Protein AF-A0A0F8YX52-F1 (afdb_monomer_lite)

Organism: NCBI:txid412755

Radius of gyration: 20.28 Å; chains: 1; bounding box: 48×31×61 Å

Structure (mmCIF, N/CA/C/O backbone):
data_AF-A0A0F8YX52-F1
#
_entry.id   AF-A0A0F8YX52-F1
#
loop_
_atom_site.group_PDB
_atom_site.id
_atom_site.type_symbol
_atom_site.label_atom_id
_atom_site.label_alt_id
_atom_site.label_comp_id
_atom_site.label_asym_id
_atom_site.label_entity_id
_atom_site.label_seq_id
_atom_site.pdbx_PDB_ins_code
_atom_site.Cartn_x
_atom_site.Cartn_y
_atom_site.Cartn_z
_atom_site.occupancy
_atom_site.B_iso_or_equiv
_atom_site.auth_seq_id
_atom_site.auth_comp_id
_atom_site.auth_asym_id
_atom_site.auth_atom_id
_atom_site.pdbx_PDB_model_num
ATOM 1 N N . MET A 1 1 ? -26.018 -1.259 24.932 1.00 36.50 1 MET A N 1
ATOM 2 C CA . MET A 1 1 ? -26.557 -0.545 23.754 1.00 36.50 1 MET A CA 1
ATOM 3 C C . MET A 1 1 ? -26.339 -1.422 22.526 1.00 36.50 1 MET A C 1
ATOM 5 O O . MET A 1 1 ? -25.195 -1.657 22.167 1.00 36.50 1 MET A O 1
ATOM 9 N N . LYS A 1 2 ? -27.404 -2.009 21.963 1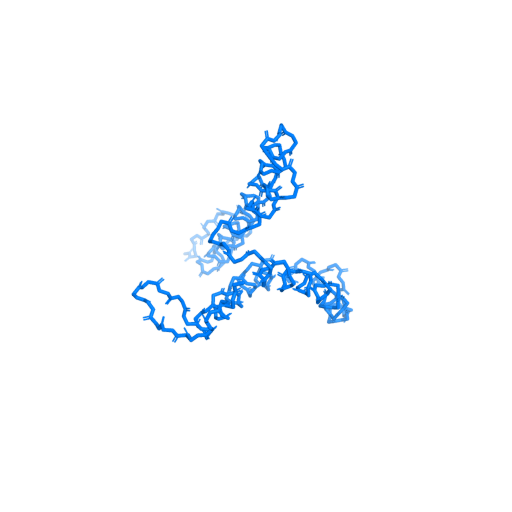.00 40.22 2 LYS A N 1
ATOM 10 C CA . LYS A 1 2 ? -27.336 -2.808 20.726 1.00 40.22 2 LYS A CA 1
ATOM 11 C C . LYS A 1 2 ? -27.233 -1.838 19.549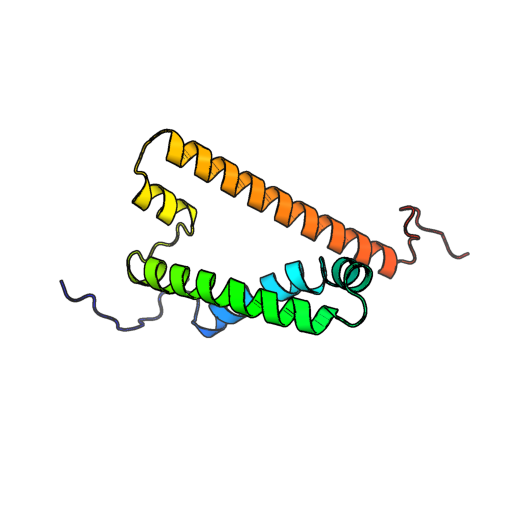 1.00 40.22 2 LYS A C 1
ATOM 13 O O . LYS A 1 2 ? -28.168 -1.083 19.314 1.00 40.22 2 LYS A O 1
ATOM 18 N N . GLN A 1 3 ? -26.092 -1.828 18.872 1.00 50.19 3 GLN A N 1
ATOM 19 C CA . GLN A 1 3 ? -25.873 -1.017 17.681 1.00 50.19 3 GLN A CA 1
ATOM 20 C C . GLN A 1 3 ? -26.647 -1.649 16.521 1.00 50.19 3 GLN A C 1
ATOM 22 O O . GLN A 1 3 ? -26.371 -2.784 16.130 1.00 50.19 3 GLN A O 1
ATOM 27 N N . ASP A 1 4 ? -27.669 -0.942 16.048 1.00 40.62 4 ASP A N 1
ATOM 28 C CA . ASP A 1 4 ? -28.524 -1.367 14.946 1.00 40.62 4 ASP A CA 1
ATOM 29 C C . ASP A 1 4 ? -27.689 -1.463 13.657 1.00 40.62 4 ASP A C 1
ATOM 31 O O . ASP A 1 4 ? -27.054 -0.496 13.236 1.00 40.62 4 ASP A O 1
ATOM 35 N N . ARG A 1 5 ? -27.603 -2.667 13.079 1.00 58.66 5 ARG A N 1
ATOM 36 C CA . ARG A 1 5 ? -26.709 -3.024 11.956 1.00 58.66 5 ARG A CA 1
ATOM 37 C C . ARG A 1 5 ? -27.399 -2.916 10.593 1.00 58.66 5 ARG A C 1
ATOM 39 O O . ARG A 1 5 ? -27.010 -3.592 9.644 1.00 58.66 5 ARG A O 1
ATOM 46 N N . THR A 1 6 ? -28.437 -2.098 10.466 1.00 50.38 6 THR A N 1
ATOM 47 C CA . THR A 1 6 ? -29.089 -1.889 9.170 1.00 50.38 6 THR A CA 1
ATOM 48 C C . THR A 1 6 ? -28.204 -1.006 8.289 1.00 50.38 6 THR A C 1
ATOM 50 O O . THR A 1 6 ? -27.983 0.164 8.603 1.00 50.38 6 THR A O 1
ATOM 53 N N . THR A 1 7 ? -27.693 -1.552 7.182 1.00 56.94 7 THR A N 1
ATOM 54 C CA . THR A 1 7 ? -26.918 -0.829 6.160 1.00 56.94 7 THR A CA 1
ATOM 55 C C . THR A 1 7 ? -27.825 0.147 5.411 1.00 56.94 7 THR A C 1
ATOM 57 O O . THR A 1 7 ? -28.274 -0.118 4.296 1.00 56.94 7 THR A O 1
ATOM 60 N N . ARG A 1 8 ? -28.156 1.275 6.041 1.00 57.88 8 ARG A N 1
ATOM 61 C CA . ARG A 1 8 ? -28.869 2.365 5.379 1.00 57.88 8 ARG A CA 1
ATOM 62 C C . ARG A 1 8 ? -27.832 3.156 4.592 1.00 57.88 8 ARG A C 1
ATOM 64 O O . ARG A 1 8 ? -26.988 3.812 5.194 1.00 57.88 8 ARG A O 1
ATOM 71 N N . TYR A 1 9 ? -27.860 3.035 3.265 1.00 56.28 9 TYR A N 1
ATOM 72 C CA . TYR A 1 9 ? -27.003 3.814 2.371 1.00 56.28 9 TYR A CA 1
ATOM 73 C C . TYR A 1 9 ? -27.124 5.301 2.729 1.00 56.28 9 TYR A C 1
ATOM 75 O O . TYR A 1 9 ? -28.211 5.878 2.649 1.00 56.28 9 TYR A O 1
ATOM 83 N N . GLN A 1 10 ? -26.023 5.894 3.186 1.00 66.62 10 GLN A N 1
ATOM 84 C CA . GLN A 1 10 ? -25.921 7.327 3.432 1.00 66.62 10 GLN A CA 1
ATOM 85 C C . GLN A 1 10 ? -25.274 7.968 2.207 1.00 66.62 10 GLN A C 1
ATOM 87 O O . GLN A 1 10 ? -24.372 7.387 1.596 1.00 66.62 10 GLN A O 1
ATOM 92 N N . LYS A 1 11 ? -25.748 9.158 1.833 1.00 49.62 11 LYS A N 1
ATOM 93 C CA . LYS A 1 11 ? -25.087 9.984 0.819 1.00 49.62 11 LYS A CA 1
ATOM 94 C C . LYS A 1 11 ? -23.636 10.184 1.293 1.00 49.62 11 LYS A C 1
ATOM 96 O O . LYS A 1 11 ? -23.446 10.498 2.462 1.00 49.62 11 LYS A O 1
ATOM 101 N N . ASP A 1 12 ? -22.661 9.876 0.437 1.00 66.50 12 ASP A N 1
ATOM 102 C CA . ASP A 1 12 ? -21.209 9.842 0.726 1.00 66.50 12 ASP A CA 1
ATOM 103 C C . ASP A 1 12 ? -20.662 8.584 1.442 1.00 66.50 12 ASP A C 1
ATOM 105 O O . ASP A 1 12 ? -19.497 8.546 1.838 1.00 66.50 12 ASP A O 1
ATOM 109 N N . SER A 1 13 ? -21.452 7.507 1.555 1.00 75.94 13 SER A N 1
ATOM 110 C CA . SER A 1 13 ? -20.949 6.198 2.009 1.00 75.94 13 SER A CA 1
ATOM 111 C C . SER A 1 13 ? -20.417 5.338 0.855 1.00 75.94 13 SER A C 1
ATOM 113 O O . SER A 1 13 ? -21.035 5.225 -0.207 1.00 75.94 13 SER A O 1
ATOM 115 N N . LEU A 1 14 ? -19.265 4.699 1.073 1.00 81.12 14 LEU A N 1
ATOM 116 C CA . LEU A 1 14 ? -18.704 3.713 0.149 1.00 81.12 14 LEU A CA 1
ATOM 117 C C . LEU A 1 14 ? -19.466 2.388 0.268 1.00 81.12 14 LEU A C 1
ATOM 119 O O . LEU A 1 14 ? -19.672 1.865 1.365 1.00 81.12 14 LEU A O 1
ATOM 123 N N . THR A 1 15 ? -19.864 1.820 -0.872 1.00 88.31 15 THR A N 1
ATOM 124 C CA . THR A 1 15 ? -20.413 0.460 -0.917 1.00 88.31 15 THR A CA 1
ATOM 125 C C . THR A 1 15 ? -19.314 -0.557 -0.612 1.00 88.31 15 THR A C 1
ATOM 127 O O . THR A 1 15 ? -18.135 -0.297 -0.846 1.00 88.31 15 THR A O 1
ATOM 130 N N . LEU A 1 16 ? -19.684 -1.749 -0.131 1.00 87.38 16 LEU A N 1
ATOM 131 C CA . LEU A 1 16 ? -18.716 -2.820 0.136 1.00 87.38 16 LEU A CA 1
ATOM 132 C C . LEU A 1 16 ? -17.853 -3.122 -1.100 1.00 87.38 16 LEU A C 1
ATOM 134 O O . LEU A 1 16 ? -16.633 -3.221 -0.994 1.00 87.38 16 LEU A O 1
ATOM 138 N N . SER A 1 17 ? -18.486 -3.217 -2.272 1.00 88.94 17 SER A N 1
ATOM 139 C CA . SER A 1 17 ? -17.787 -3.424 -3.539 1.00 88.94 17 SER A CA 1
ATOM 140 C C . SER A 1 17 ? -16.857 -2.259 -3.878 1.00 88.94 17 SER A C 1
ATOM 142 O O . SER A 1 17 ? -15.718 -2.502 -4.267 1.00 88.94 17 SER A O 1
ATOM 144 N N . GLY A 1 18 ? -17.293 -1.013 -3.663 1.00 89.69 18 GLY A N 1
ATOM 145 C CA . GLY A 1 18 ? -16.463 0.175 -3.858 1.00 89.69 18 GLY A CA 1
ATOM 146 C C . GLY A 1 18 ? -15.217 0.165 -2.973 1.00 89.69 18 GLY A C 1
ATOM 147 O O . GLY A 1 18 ? -14.113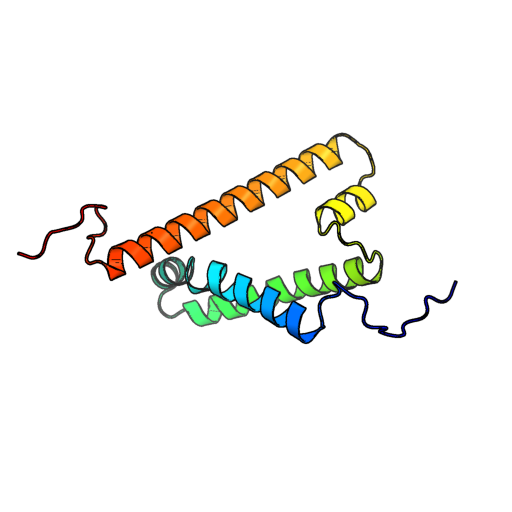 0.379 -3.464 1.00 89.69 18 GLY A O 1
ATOM 148 N N . THR A 1 19 ? -15.360 -0.173 -1.692 1.00 90.06 19 THR A N 1
ATOM 149 C CA . THR A 1 19 ? -14.230 -0.255 -0.753 1.00 90.06 19 THR A CA 1
ATOM 150 C C . THR A 1 19 ? -13.238 -1.356 -1.131 1.00 90.06 19 THR A C 1
ATOM 152 O O . THR A 1 19 ? -12.029 -1.133 -1.070 1.00 90.06 19 THR A O 1
ATOM 155 N N . VAL A 1 20 ? -13.722 -2.528 -1.563 1.00 92.50 20 VAL A N 1
ATOM 156 C CA . VAL A 1 20 ? -12.850 -3.619 -2.038 1.00 92.50 20 VAL A CA 1
ATOM 157 C C . VAL A 1 20 ? -12.087 -3.189 -3.290 1.00 92.50 20 VAL A C 1
ATOM 159 O O . VAL A 1 20 ? -10.870 -3.344 -3.340 1.00 92.50 20 VAL A O 1
ATOM 162 N N . MET A 1 21 ? -12.771 -2.587 -4.267 1.00 93.75 21 MET A N 1
ATOM 163 C CA . MET A 1 21 ? -12.138 -2.090 -5.493 1.00 93.75 21 MET A CA 1
ATOM 164 C C . MET A 1 21 ? -11.065 -1.037 -5.201 1.00 93.75 21 MET A C 1
ATOM 166 O O . MET A 1 21 ? -9.975 -1.112 -5.766 1.00 93.75 21 MET A O 1
ATOM 170 N N . LEU A 1 22 ? -11.339 -0.096 -4.292 1.00 91.44 22 LEU A N 1
ATOM 171 C CA . LEU A 1 22 ? -10.363 0.912 -3.871 1.00 91.44 22 LEU A CA 1
ATOM 172 C C . LEU A 1 22 ? -9.120 0.268 -3.247 1.00 91.44 22 LEU A C 1
ATOM 174 O O . LEU A 1 22 ? -8.000 0.579 -3.649 1.00 91.44 22 LEU A O 1
ATOM 178 N N . GLY A 1 23 ? -9.307 -0.660 -2.304 1.00 90.25 23 GLY A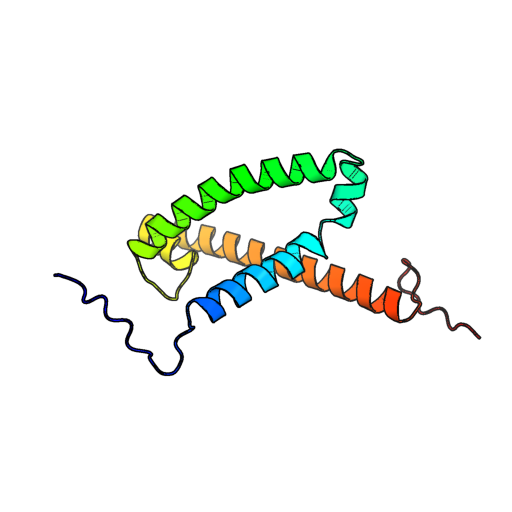 N 1
ATOM 179 C CA . GLY A 1 23 ? -8.196 -1.348 -1.646 1.00 90.25 23 GLY A CA 1
ATOM 180 C C . GLY A 1 23 ? -7.349 -2.161 -2.626 1.00 90.25 23 GLY A C 1
ATOM 181 O O . GLY A 1 23 ? -6.128 -2.002 -2.680 1.00 90.25 23 GLY A O 1
ATOM 182 N N . THR A 1 24 ? -7.989 -2.995 -3.447 1.00 92.44 24 THR A N 1
ATOM 183 C CA . THR A 1 24 ? -7.289 -3.838 -4.425 1.00 92.44 24 THR A CA 1
ATOM 184 C C . THR A 1 24 ? -6.590 -3.005 -5.502 1.00 92.44 24 THR A C 1
ATOM 186 O O . THR A 1 24 ? -5.457 -3.320 -5.860 1.00 92.44 24 THR A O 1
ATOM 189 N N . GLY A 1 25 ? -7.201 -1.911 -5.972 1.00 90.75 25 GLY A N 1
ATOM 190 C CA . GLY A 1 25 ? -6.588 -1.006 -6.948 1.00 90.75 25 GLY A CA 1
ATOM 191 C C . GLY A 1 25 ? -5.283 -0.387 -6.439 1.00 90.75 25 GLY A C 1
ATOM 192 O O . GLY A 1 25 ? -4.270 -0.422 -7.139 1.00 90.75 25 GLY A O 1
ATOM 193 N N . VAL A 1 26 ? -5.274 0.096 -5.192 1.00 88.44 26 VAL A N 1
ATOM 194 C CA . VAL A 1 26 ? -4.060 0.641 -4.557 1.00 88.44 26 VAL A CA 1
ATOM 195 C C . VAL A 1 26 ? -2.991 -0.442 -4.377 1.00 88.44 26 VAL A C 1
ATOM 197 O O . VAL A 1 26 ? -1.821 -0.189 -4.660 1.00 88.44 26 VAL A O 1
ATOM 200 N N . MET A 1 27 ? -3.367 -1.658 -3.963 1.00 90.00 27 MET A N 1
ATOM 201 C CA . MET A 1 27 ? -2.414 -2.766 -3.792 1.00 90.00 27 MET A CA 1
ATOM 202 C C . MET A 1 27 ? -1.779 -3.215 -5.113 1.00 90.00 27 MET A C 1
ATOM 204 O O . MET A 1 27 ? -0.579 -3.481 -5.148 1.00 90.00 27 MET A O 1
ATOM 208 N N . ILE A 1 28 ? -2.548 -3.280 -6.203 1.00 89.50 28 ILE A N 1
ATOM 209 C CA . ILE A 1 28 ? -2.008 -3.627 -7.525 1.00 89.50 28 ILE A CA 1
ATOM 210 C C . ILE A 1 28 ? -1.087 -2.506 -8.029 1.00 89.50 28 ILE A C 1
ATOM 212 O O . ILE A 1 28 ? 0.035 -2.787 -8.451 1.00 89.50 28 ILE A O 1
ATOM 216 N N . GLY A 1 29 ? -1.521 -1.245 -7.924 1.00 84.56 29 GLY A N 1
ATOM 217 C CA . GLY A 1 29 ? -0.741 -0.070 -8.325 1.00 84.56 29 GLY A CA 1
ATOM 218 C C . GLY A 1 29 ? 0.607 0.032 -7.610 1.00 84.56 29 GLY A C 1
ATOM 219 O O . GLY A 1 29 ? 1.656 0.082 -8.248 1.00 84.56 29 GLY A O 1
ATOM 220 N N . ALA A 1 30 ? 0.585 0.029 -6.278 1.00 81.50 30 ALA A N 1
ATOM 221 C CA . ALA A 1 30 ? 1.785 0.208 -5.464 1.00 81.50 30 ALA A CA 1
ATOM 222 C C . ALA A 1 30 ? 2.607 -1.074 -5.285 1.00 81.50 30 ALA A C 1
ATOM 224 O O . ALA A 1 30 ? 3.817 -1.003 -5.128 1.00 81.50 30 ALA A O 1
ATOM 225 N N . GLY A 1 31 ? 1.984 -2.250 -5.275 1.00 80.25 31 GLY A N 1
ATOM 226 C CA . GLY A 1 31 ? 2.693 -3.512 -5.071 1.00 80.25 31 GLY A CA 1
ATOM 227 C C . GLY A 1 31 ? 3.221 -4.080 -6.380 1.00 80.25 31 GLY A C 1
ATOM 228 O O . GLY A 1 31 ? 4.429 -4.227 -6.568 1.00 80.25 31 GLY A O 1
ATOM 229 N N . ILE A 1 32 ? 2.305 -4.391 -7.299 1.00 85.88 32 ILE A N 1
ATOM 230 C CA . ILE A 1 32 ? 2.650 -5.154 -8.496 1.00 85.88 32 ILE A CA 1
ATOM 231 C C . ILE A 1 32 ? 3.485 -4.317 -9.458 1.00 85.88 32 ILE A C 1
ATOM 233 O O . ILE A 1 32 ? 4.558 -4.757 -9.857 1.00 85.88 32 ILE A O 1
ATOM 237 N N . PHE A 1 33 ? 3.056 -3.102 -9.787 1.00 82.69 33 PHE A N 1
ATOM 238 C CA . PHE A 1 33 ? 3.806 -2.285 -10.740 1.00 82.69 33 PHE A CA 1
ATOM 239 C C . PHE A 1 33 ? 5.090 -1.698 -10.146 1.00 82.69 33 PHE A C 1
ATOM 241 O O . PHE A 1 33 ? 6.082 -1.568 -10.851 1.00 82.69 33 PHE A O 1
ATOM 248 N N . ALA A 1 34 ? 5.118 -1.379 -8.851 1.00 82.44 34 ALA A N 1
ATOM 249 C CA . ALA A 1 34 ? 6.279 -0.702 -8.278 1.00 82.44 34 ALA A CA 1
ATOM 250 C C . ALA A 1 34 ? 7.388 -1.644 -7.790 1.00 82.44 34 ALA A C 1
ATOM 252 O O . ALA A 1 34 ? 8.562 -1.314 -7.945 1.00 82.44 34 ALA A O 1
ATOM 253 N N . LEU A 1 35 ? 7.047 -2.810 -7.228 1.00 80.88 35 LEU A N 1
ATOM 254 C CA . LEU A 1 35 ? 8.026 -3.676 -6.552 1.00 80.88 35 LEU A CA 1
ATOM 255 C C . LEU A 1 35 ? 8.294 -5.002 -7.271 1.00 80.88 35 LEU A C 1
ATOM 257 O O . LEU A 1 35 ? 9.353 -5.593 -7.061 1.00 80.88 35 LEU A O 1
ATOM 261 N N . THR A 1 36 ? 7.389 -5.480 -8.133 1.00 84.31 36 THR A N 1
ATOM 262 C CA . THR A 1 36 ? 7.531 -6.817 -8.749 1.00 84.31 36 THR A CA 1
ATOM 263 C C . THR A 1 36 ? 8.811 -6.960 -9.558 1.00 84.31 36 THR A C 1
ATOM 265 O O . THR A 1 36 ? 9.456 -7.998 -9.464 1.00 84.31 36 THR A O 1
ATOM 268 N N . GLY A 1 37 ? 9.219 -5.932 -10.309 1.00 79.69 37 GLY A N 1
ATOM 269 C CA . GLY A 1 37 ? 10.443 -5.985 -11.115 1.00 79.69 37 GLY A CA 1
ATOM 270 C C . GLY A 1 37 ? 11.699 -6.203 -10.266 1.00 79.69 37 GLY A C 1
ATOM 271 O O . GLY A 1 37 ? 12.491 -7.101 -10.549 1.00 79.69 37 GLY A O 1
ATOM 272 N N . GLN A 1 38 ? 11.842 -5.445 -9.176 1.00 80.19 38 GLN A N 1
ATOM 273 C CA . GLN A 1 38 ? 12.973 -5.587 -8.253 1.00 80.19 38 GLN A CA 1
ATOM 274 C C . GLN A 1 38 ? 12.940 -6.939 -7.534 1.00 80.19 38 GLN A C 1
ATOM 276 O O . GLN A 1 38 ? 13.957 -7.624 -7.435 1.00 80.19 38 GLN A O 1
ATOM 281 N N . MET A 1 39 ? 11.757 -7.371 -7.093 1.00 81.75 39 MET A N 1
ATOM 282 C CA . MET A 1 39 ? 11.594 -8.671 -6.445 1.00 81.75 39 MET A CA 1
ATOM 283 C C . MET A 1 39 ? 11.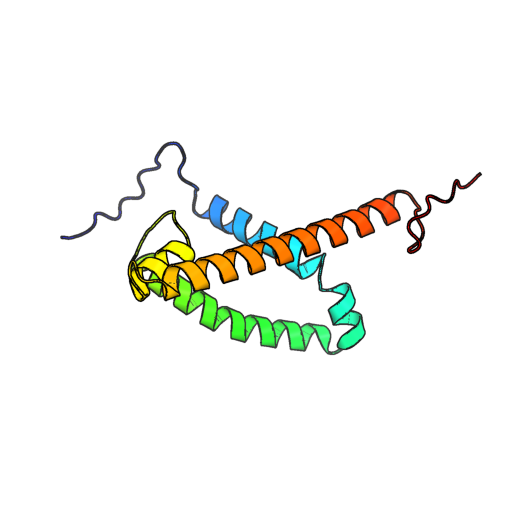893 -9.831 -7.402 1.00 81.75 39 MET A C 1
ATOM 285 O O . MET A 1 39 ? 12.546 -10.793 -7.006 1.00 81.75 39 MET A O 1
ATOM 289 N N . ALA A 1 40 ? 11.484 -9.750 -8.667 1.00 82.50 40 ALA A N 1
ATOM 290 C CA . ALA A 1 40 ? 11.792 -10.768 -9.668 1.00 82.50 40 ALA A CA 1
ATOM 291 C C . ALA A 1 40 ? 13.305 -10.873 -9.925 1.00 82.50 40 ALA A C 1
ATOM 293 O O . ALA A 1 40 ? 13.826 -11.983 -10.010 1.00 82.50 40 ALA A O 1
ATOM 294 N N . GLN A 1 41 ? 14.025 -9.746 -9.962 1.00 84.31 41 GLN A N 1
ATOM 295 C CA . GLN A 1 41 ? 15.489 -9.742 -10.077 1.00 84.31 41 GLN A CA 1
ATOM 296 C C . GLN A 1 41 ? 16.176 -10.371 -8.857 1.00 84.31 41 GLN A C 1
ATOM 298 O O . GLN A 1 41 ? 17.144 -11.109 -9.017 1.00 84.31 41 GLN A O 1
ATOM 303 N N . MET A 1 42 ? 15.672 -10.114 -7.646 1.00 85.00 42 MET A N 1
ATOM 304 C CA . MET A 1 42 ? 16.261 -10.641 -6.408 1.00 85.00 42 MET A CA 1
ATOM 305 C C . MET A 1 42 ? 15.947 -12.122 -6.163 1.00 85.00 42 MET A C 1
ATOM 307 O O . MET A 1 42 ? 16.796 -12.854 -5.661 1.00 85.00 42 MET A O 1
ATOM 311 N N . THR A 1 43 ? 14.725 -12.561 -6.475 1.00 83.12 43 THR A N 1
ATOM 312 C CA . THR A 1 43 ? 14.226 -13.904 -6.114 1.00 83.12 43 THR A CA 1
ATOM 313 C C . THR A 1 43 ? 14.220 -14.890 -7.284 1.00 83.12 43 THR A C 1
ATOM 315 O O . THR A 1 43 ? 14.080 -16.095 -7.065 1.00 83.12 43 THR A O 1
ATOM 318 N N . GLY A 1 44 ? 14.359 -14.416 -8.526 1.00 84.56 44 GLY A N 1
ATOM 319 C CA . GLY A 1 44 ? 14.344 -15.256 -9.722 1.00 84.56 44 GLY A CA 1
ATOM 320 C C . GLY A 1 44 ? 13.087 -16.130 -9.807 1.00 84.56 44 GLY A C 1
ATOM 321 O O . GLY A 1 44 ? 11.963 -15.659 -9.633 1.00 84.56 44 GLY A O 1
ATOM 322 N N . SER A 1 45 ? 13.272 -17.433 -10.031 1.00 86.12 45 SER A N 1
ATOM 323 C CA . SER A 1 45 ? 12.176 -18.409 -10.148 1.00 86.12 45 SER A CA 1
ATOM 324 C C . SER A 1 45 ? 11.391 -18.637 -8.850 1.00 86.12 45 SER A C 1
ATOM 326 O O . SER A 1 45 ? 10.269 -19.139 -8.902 1.00 86.12 45 SER A O 1
ATOM 328 N N . LEU A 1 46 ? 11.937 -18.249 -7.690 1.00 89.19 46 LEU A N 1
ATOM 329 C CA . LEU A 1 46 ? 11.279 -18.391 -6.385 1.00 89.19 46 LEU A CA 1
ATOM 330 C C . LEU A 1 46 ? 10.290 -17.256 -6.080 1.00 89.19 46 LEU A C 1
ATOM 332 O O . LEU A 1 46 ? 9.628 -17.286 -5.041 1.00 89.19 46 LEU A O 1
ATOM 336 N N . PHE A 1 47 ? 10.153 -16.275 -6.977 1.00 87.25 47 PHE A N 1
ATOM 337 C CA . PHE A 1 47 ? 9.257 -15.131 -6.806 1.00 87.25 47 PHE A CA 1
ATOM 338 C C . PHE A 1 47 ? 7.813 -15.514 -6.402 1.00 87.25 47 PHE A C 1
ATOM 340 O O . PHE A 1 47 ? 7.317 -14.954 -5.419 1.00 87.25 47 PHE A O 1
ATOM 347 N N . PRO A 1 48 ? 7.137 -16.495 -7.043 1.00 87.56 48 PRO A N 1
ATOM 348 C CA . PRO A 1 48 ? 5.773 -16.870 -6.655 1.00 87.56 48 PRO A CA 1
ATOM 349 C C . PRO A 1 48 ? 5.682 -17.427 -5.228 1.00 87.56 48 PRO A C 1
ATOM 351 O O . PRO A 1 48 ? 4.716 -17.162 -4.514 1.00 87.56 48 PRO A O 1
ATOM 354 N N . LEU A 1 49 ? 6.703 -18.171 -4.790 1.00 90.12 49 LEU A N 1
ATOM 355 C CA . LEU A 1 49 ? 6.743 -18.749 -3.448 1.00 90.12 49 LEU A CA 1
ATOM 356 C C . LEU A 1 49 ? 6.943 -17.663 -2.383 1.00 90.12 49 LEU A C 1
ATOM 358 O O . LEU A 1 49 ? 6.276 -17.685 -1.349 1.00 90.12 49 LEU A O 1
ATOM 362 N N . ALA A 1 50 ? 7.804 -16.679 -2.658 1.00 88.62 50 ALA A N 1
ATOM 363 C CA . ALA A 1 50 ? 7.978 -15.516 -1.791 1.00 88.62 50 ALA A CA 1
ATOM 364 C C . ALA A 1 50 ? 6.680 -14.699 -1.667 1.00 88.62 50 ALA A C 1
ATOM 366 O O . ALA A 1 50 ? 6.328 -14.257 -0.572 1.00 88.62 50 ALA A O 1
ATOM 367 N N . PHE A 1 51 ? 5.928 -14.556 -2.763 1.00 87.62 51 PHE A N 1
ATOM 368 C CA . PHE A 1 51 ? 4.639 -13.863 -2.755 1.00 87.62 51 PHE A CA 1
ATOM 369 C C . PHE A 1 51 ? 3.582 -14.603 -1.919 1.00 87.62 51 PHE A C 1
ATOM 371 O O . PHE A 1 51 ? 2.856 -13.978 -1.145 1.00 87.62 51 PHE A O 1
ATOM 378 N N . LEU A 1 52 ? 3.534 -15.938 -2.003 1.00 91.69 52 LEU A N 1
ATOM 379 C CA . LEU A 1 52 ? 2.668 -16.763 -1.151 1.00 91.69 52 LEU A CA 1
ATOM 380 C C . LEU A 1 52 ? 3.025 -16.627 0.334 1.00 91.69 52 LEU A C 1
ATOM 382 O O . LEU A 1 52 ? 2.133 -16.460 1.167 1.00 91.69 52 LEU A O 1
ATOM 386 N N . ALA A 1 53 ? 4.316 -16.642 0.672 1.00 92.38 53 ALA A N 1
ATOM 387 C CA . ALA A 1 53 ? 4.765 -16.428 2.046 1.00 92.38 53 ALA A CA 1
ATOM 388 C C . ALA A 1 53 ? 4.355 -15.037 2.566 1.00 92.38 53 ALA A C 1
ATOM 390 O O . ALA A 1 53 ? 3.823 -14.919 3.672 1.00 92.38 53 ALA A O 1
ATOM 391 N N . ALA A 1 54 ? 4.520 -13.992 1.749 1.00 90.12 54 ALA A N 1
ATOM 392 C CA . ALA A 1 54 ? 4.070 -12.643 2.086 1.00 90.12 54 ALA A CA 1
ATOM 393 C C . ALA A 1 54 ? 2.546 -12.572 2.289 1.00 90.12 54 ALA A C 1
ATOM 395 O O . ALA A 1 54 ? 2.083 -11.934 3.237 1.00 90.12 54 ALA A O 1
ATOM 396 N N . ALA A 1 55 ? 1.760 -13.270 1.462 1.00 91.69 55 ALA A N 1
ATOM 397 C CA . ALA A 1 55 ? 0.304 -13.325 1.594 1.00 91.69 55 ALA A CA 1
ATOM 398 C C . ALA A 1 55 ? -0.141 -13.947 2.930 1.00 91.69 55 ALA A C 1
ATOM 400 O O . ALA A 1 55 ? -1.081 -13.454 3.563 1.00 91.69 55 ALA A O 1
ATOM 401 N N . ILE A 1 56 ? 0.560 -14.984 3.403 1.00 96.00 56 ILE A N 1
ATOM 402 C CA . ILE A 1 56 ? 0.305 -15.592 4.717 1.00 96.00 56 ILE A CA 1
ATOM 403 C C . ILE A 1 56 ? 0.551 -14.569 5.832 1.00 96.00 56 ILE A C 1
ATOM 405 O O . ILE A 1 56 ? -0.312 -14.374 6.687 1.00 96.00 56 ILE A O 1
ATOM 409 N N . VAL A 1 57 ? 1.688 -13.866 5.802 1.00 95.31 57 VAL A N 1
ATOM 410 C CA . VAL A 1 57 ? 2.028 -12.845 6.811 1.00 95.31 57 VAL A CA 1
ATOM 411 C C . VAL A 1 57 ? 0.997 -11.711 6.822 1.00 95.31 57 VAL A C 1
ATOM 413 O O . VAL A 1 57 ? 0.479 -11.350 7.880 1.00 95.31 57 VAL A O 1
ATOM 416 N N . VAL A 1 58 ? 0.635 -11.194 5.645 1.00 93.38 58 VAL A N 1
ATOM 417 C CA . VAL A 1 58 ? -0.361 -10.120 5.502 1.00 93.38 58 VAL A CA 1
ATOM 418 C C . VAL A 1 58 ? -1.742 -10.554 5.995 1.00 93.38 58 VAL A C 1
ATOM 420 O O . VAL A 1 58 ? -2.463 -9.734 6.563 1.00 93.38 58 VAL A O 1
ATOM 423 N N . SER A 1 59 ? -2.109 -11.831 5.855 1.00 94.19 59 SER A N 1
ATOM 424 C CA . SER A 1 59 ? -3.397 -12.350 6.339 1.00 94.19 59 SER A CA 1
ATOM 425 C C . SER A 1 59 ? -3.551 -12.200 7.858 1.00 94.19 59 SER A C 1
ATOM 427 O O . SER A 1 59 ? -4.621 -11.814 8.336 1.00 94.19 59 SER A O 1
ATOM 429 N N . PHE A 1 60 ? -2.478 -12.410 8.629 1.00 95.69 60 PHE A N 1
ATOM 430 C CA . PHE A 1 60 ? -2.488 -12.173 10.079 1.00 95.69 60 PHE A CA 1
ATOM 431 C C . PHE A 1 60 ? -2.665 -10.685 10.425 1.00 95.69 60 PHE A C 1
ATOM 433 O O . PHE A 1 60 ? -3.422 -10.335 11.341 1.00 95.69 60 PHE A O 1
ATOM 440 N N . SER A 1 61 ? -2.016 -9.792 9.673 1.00 92.06 61 SER A N 1
ATOM 441 C CA . SER A 1 61 ? -2.191 -8.343 9.832 1.00 92.06 61 SER A CA 1
ATOM 442 C C . SER A 1 61 ? -3.615 -7.905 9.480 1.00 92.06 61 SER A C 1
ATOM 444 O O . SER A 1 61 ? -4.232 -7.159 10.241 1.00 92.06 61 SER A O 1
ATOM 446 N N . ALA A 1 62 ? -4.171 -8.414 8.378 1.00 92.19 62 ALA A N 1
ATOM 447 C CA . ALA A 1 62 ? -5.537 -8.133 7.948 1.00 92.19 62 ALA A CA 1
ATOM 448 C C . ALA A 1 62 ? -6.560 -8.572 9.004 1.00 92.19 62 ALA A C 1
ATOM 450 O O . ALA A 1 62 ? -7.463 -7.807 9.341 1.00 92.19 62 ALA A O 1
ATOM 451 N N . TYR A 1 63 ? -6.379 -9.754 9.600 1.00 93.44 63 TYR A N 1
ATOM 452 C CA . TYR A 1 63 ? -7.240 -10.231 10.684 1.00 93.44 63 TYR A CA 1
ATOM 453 C C . TYR A 1 63 ? -7.235 -9.287 11.897 1.00 93.44 63 TYR A C 1
ATOM 455 O O . TYR A 1 63 ? -8.292 -8.951 12.440 1.00 93.44 63 TYR A O 1
ATOM 463 N N . SER A 1 64 ? -6.055 -8.799 12.288 1.00 90.50 64 SER A N 1
ATOM 464 C CA . SER A 1 64 ? -5.918 -7.830 13.384 1.00 90.50 64 SER A CA 1
ATOM 465 C C . SER A 1 64 ? -6.646 -6.519 13.072 1.00 90.50 64 SER A C 1
ATOM 467 O O . SER A 1 64 ? -7.388 -6.008 13.914 1.00 90.50 64 SER A O 1
ATOM 469 N N . TYR A 1 65 ? -6.517 -6.020 11.839 1.00 86.25 65 TYR A N 1
ATOM 470 C CA . TYR A 1 65 ? -7.233 -4.831 11.372 1.00 86.25 65 TYR A CA 1
ATOM 471 C C . TYR A 1 65 ? -8.751 -5.015 11.360 1.00 86.25 65 TYR A C 1
ATOM 473 O O . TYR A 1 65 ? -9.467 -4.130 11.823 1.00 86.25 65 TYR A O 1
ATOM 481 N N . ILE A 1 66 ? -9.254 -6.166 10.906 1.00 88.75 66 ILE A N 1
ATOM 482 C CA . ILE A 1 66 ? -10.692 -6.477 10.915 1.00 88.75 66 ILE A CA 1
ATOM 483 C C . ILE A 1 66 ? -11.240 -6.448 12.347 1.00 88.75 66 ILE A C 1
ATOM 485 O O . ILE A 1 66 ? -12.322 -5.908 12.590 1.00 88.75 66 ILE A O 1
ATOM 489 N N . LYS A 1 67 ? -10.499 -7.000 13.315 1.00 88.19 67 LYS A N 1
ATOM 490 C CA . LYS A 1 67 ? -10.922 -7.022 14.723 1.00 88.19 67 LYS A CA 1
ATOM 491 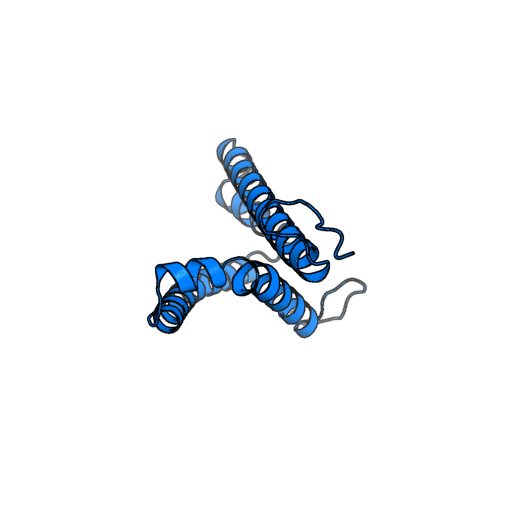C C . LYS A 1 67 ? -10.969 -5.618 15.331 1.00 88.19 67 LYS A C 1
ATOM 493 O O . LYS A 1 67 ? -11.947 -5.284 15.997 1.00 88.19 67 LYS A O 1
ATOM 498 N N . ILE A 1 68 ? -9.950 -4.795 15.078 1.00 84.75 68 ILE A N 1
ATOM 499 C CA . ILE A 1 68 ? -9.881 -3.416 15.590 1.00 84.75 68 ILE A CA 1
ATOM 500 C C . ILE A 1 68 ? -10.930 -2.527 14.910 1.00 84.75 68 ILE A C 1
ATOM 502 O O . ILE A 1 68 ? -11.628 -1.782 15.593 1.00 84.75 68 ILE A O 1
ATOM 506 N N . SER A 1 69 ? -11.102 -2.648 13.592 1.00 83.69 69 SER A N 1
ATOM 507 C CA . SER A 1 69 ? -12.082 -1.875 12.818 1.00 83.69 69 SER A CA 1
ATOM 508 C C . SER A 1 69 ? -13.523 -2.162 13.250 1.00 83.69 69 SER A C 1
ATOM 510 O O . SER A 1 69 ? -14.322 -1.239 13.389 1.00 83.69 69 SER A O 1
ATOM 512 N N . ASN A 1 70 ? -13.840 -3.425 13.558 1.00 82.19 70 ASN A N 1
ATOM 513 C CA . ASN A 1 70 ? -15.145 -3.796 14.110 1.00 82.19 70 ASN A CA 1
ATOM 514 C C . ASN A 1 70 ? -15.374 -3.273 15.537 1.00 82.19 70 ASN A C 1
ATOM 516 O O . ASN A 1 70 ? -16.519 -3.020 15.904 1.00 82.19 70 ASN A O 1
ATOM 520 N N . ALA A 1 71 ? -14.319 -3.148 16.349 1.00 82.81 71 ALA A N 1
ATOM 521 C CA . ALA A 1 71 ? -14.419 -2.636 17.716 1.00 82.81 71 ALA A CA 1
ATOM 522 C C . ALA A 1 71 ? -14.518 -1.101 17.761 1.00 82.81 71 ALA A C 1
ATOM 524 O O . ALA A 1 71 ? -15.264 -0.559 18.574 1.00 82.81 71 ALA A O 1
ATOM 525 N N . TYR A 1 72 ? -13.796 -0.411 16.874 1.00 77.38 72 TYR A N 1
ATOM 526 C CA . TYR A 1 72 ? -13.722 1.049 16.804 1.00 77.38 72 TYR A CA 1
ATOM 527 C C . TYR A 1 72 ? -13.971 1.536 15.365 1.00 77.38 72 TYR A C 1
ATOM 529 O O . TYR A 1 72 ? -13.018 1.859 14.646 1.00 77.38 72 TYR A O 1
ATOM 537 N N . PRO A 1 73 ? -15.241 1.599 14.919 1.00 73.25 73 PRO A N 1
ATOM 538 C CA . PRO A 1 73 ? -15.578 2.119 13.601 1.00 73.25 73 PRO A CA 1
ATOM 539 C C . PRO A 1 73 ? -15.339 3.635 13.573 1.00 73.25 73 PRO A C 1
ATOM 541 O O . PRO A 1 73 ? -16.121 4.413 14.115 1.00 73.25 73 PRO A O 1
ATOM 544 N N . SER A 1 74 ? -14.236 4.058 12.957 1.00 72.62 74 SER A N 1
ATOM 545 C CA . SER A 1 74 ? -13.871 5.467 12.795 1.00 72.62 74 SER A CA 1
ATOM 546 C C . SER A 1 74 ? -13.327 5.736 11.395 1.00 72.62 74 SER A C 1
ATOM 548 O O . SER A 1 74 ? -12.608 4.912 10.830 1.00 72.62 74 SER A O 1
ATOM 550 N N . ALA A 1 75 ? -13.633 6.920 10.861 1.00 68.12 75 ALA A N 1
ATOM 551 C CA . ALA A 1 75 ? -13.107 7.411 9.588 1.00 68.12 75 ALA A CA 1
ATOM 552 C C . ALA A 1 75 ? -11.634 7.869 9.671 1.00 68.12 75 ALA A C 1
ATOM 554 O O . ALA A 1 75 ? -11.015 8.116 8.641 1.00 68.12 75 ALA A O 1
ATOM 555 N N . GLY A 1 76 ? -11.053 7.964 10.875 1.00 67.06 76 GLY A N 1
ATOM 556 C CA . GLY A 1 76 ? -9.676 8.439 11.090 1.00 67.06 76 GLY A CA 1
ATOM 557 C C . GLY A 1 76 ? -8.568 7.416 10.793 1.00 67.06 76 GLY A C 1
ATOM 558 O O . GLY A 1 76 ? -7.388 7.714 10.985 1.00 67.06 76 GLY A O 1
ATOM 559 N N . GLY A 1 77 ? -8.922 6.205 10.352 1.00 73.62 77 GLY A N 1
ATOM 560 C CA . GLY A 1 77 ? -7.967 5.164 9.969 1.00 73.62 77 GLY A CA 1
ATOM 561 C C . GLY A 1 77 ? -7.016 4.738 11.096 1.00 73.62 77 GLY A C 1
ATOM 562 O O . GLY A 1 77 ? -7.356 4.762 12.279 1.00 73.62 77 GLY A O 1
ATOM 563 N N . VAL A 1 78 ? -5.797 4.342 10.721 1.00 72.12 78 VAL A N 1
ATOM 564 C CA . VAL A 1 78 ? -4.786 3.784 11.642 1.00 72.12 78 VAL A CA 1
ATOM 565 C C . VAL A 1 78 ? -4.331 4.791 12.707 1.00 72.12 78 VAL A C 1
ATOM 567 O O . VAL A 1 78 ? -4.052 4.407 13.842 1.00 72.12 78 VAL A O 1
ATOM 570 N N . ALA A 1 79 ? -4.326 6.086 12.380 1.00 71.44 79 ALA A N 1
ATOM 571 C CA . ALA A 1 79 ? -3.987 7.147 13.326 1.00 71.44 79 ALA A CA 1
ATOM 572 C C . ALA A 1 79 ? -4.990 7.216 14.490 1.00 71.44 79 ALA A C 1
ATOM 574 O O . ALA A 1 79 ? -4.592 7.422 15.637 1.00 71.44 79 ALA A O 1
ATOM 575 N N . MET A 1 80 ? -6.275 6.956 14.224 1.00 75.69 80 MET A N 1
ATOM 576 C CA . MET A 1 80 ? -7.285 6.869 15.279 1.00 75.69 80 MET A CA 1
ATOM 577 C C . MET A 1 80 ? -7.055 5.655 16.183 1.00 75.69 80 MET A C 1
ATOM 579 O O . MET A 1 80 ? -7.218 5.759 17.395 1.00 75.69 80 MET A O 1
ATOM 583 N N . TYR A 1 81 ? -6.642 4.510 15.629 1.00 76.00 81 TYR A N 1
ATOM 584 C CA . TYR A 1 81 ? -6.320 3.328 16.441 1.00 76.00 81 TYR A CA 1
ATOM 585 C C . TYR A 1 81 ? -5.155 3.598 17.385 1.00 76.00 81 TYR A C 1
ATOM 587 O O . TYR A 1 81 ? -5.175 3.180 18.540 1.00 76.00 81 TYR A O 1
ATOM 595 N N . LEU A 1 82 ? -4.169 4.349 16.907 1.00 74.06 82 LEU A N 1
ATOM 596 C CA . LEU A 1 82 ? -3.026 4.745 17.705 1.00 74.06 82 LEU A CA 1
ATOM 597 C C . LEU A 1 82 ? -3.411 5.722 18.822 1.00 74.06 82 LEU A C 1
ATOM 599 O O . LEU A 1 82 ? -2.990 5.546 19.964 1.00 74.06 82 LEU A O 1
ATOM 603 N N . HIS A 1 83 ? -4.258 6.701 18.508 1.00 75.75 83 HIS A N 1
ATOM 604 C CA . HIS A 1 83 ? -4.817 7.618 19.496 1.00 75.75 83 HIS A CA 1
ATOM 605 C C . HIS A 1 83 ? -5.671 6.884 20.539 1.00 75.75 83 HIS A C 1
ATOM 607 O O . HIS A 1 83 ? -5.518 7.129 21.732 1.00 75.75 83 HIS A O 1
ATOM 613 N N . GLN A 1 84 ? -6.472 5.899 20.130 1.00 73.38 84 GLN A N 1
ATOM 614 C CA . GLN A 1 84 ? -7.255 5.080 21.056 1.00 73.38 84 GLN A CA 1
ATOM 615 C C . GLN A 1 84 ? -6.375 4.194 21.957 1.00 73.38 84 GLN A C 1
ATOM 617 O O . GLN A 1 84 ? -6.723 3.962 23.114 1.00 73.38 84 GLN A O 1
ATOM 622 N N . ALA A 1 85 ? -5.246 3.694 21.445 1.00 73.25 85 ALA A N 1
ATOM 623 C CA . ALA A 1 85 ? -4.341 2.817 22.187 1.00 73.25 85 ALA A CA 1
ATOM 624 C C . ALA A 1 85 ? -3.436 3.569 23.180 1.00 73.25 85 ALA A C 1
ATOM 626 O O . ALA A 1 85 ? -3.200 3.079 24.284 1.00 73.25 85 ALA A O 1
ATOM 627 N N . TYR A 1 86 ? -2.931 4.751 22.809 1.00 72.12 86 TYR A N 1
ATOM 628 C CA . TYR A 1 86 ? -1.930 5.488 23.598 1.00 72.12 86 TYR A CA 1
ATOM 629 C C . TYR A 1 86 ? -2.469 6.773 24.264 1.00 72.12 86 TYR A C 1
ATOM 631 O O . TYR A 1 86 ? -1.840 7.292 25.198 1.00 72.12 86 TYR A O 1
ATOM 639 N N . GLY A 1 87 ? -3.656 7.243 23.864 1.00 72.19 87 GLY A N 1
ATOM 640 C CA . GLY A 1 87 ? -4.296 8.477 24.336 1.00 72.19 87 GLY A CA 1
ATOM 641 C C . GLY A 1 87 ? -3.638 9.749 23.791 1.00 72.19 87 GLY A C 1
ATOM 642 O O . GLY A 1 87 ? -2.800 9.692 22.892 1.00 72.19 87 GLY A O 1
ATOM 643 N N . ASP A 1 88 ? -3.955 10.905 24.377 1.00 70.44 88 ASP A N 1
ATOM 644 C CA . ASP A 1 88 ? -3.350 12.212 24.056 1.00 70.44 88 ASP A CA 1
ATOM 645 C C . ASP A 1 88 ? -1.963 12.405 24.680 1.00 70.44 88 ASP A C 1
ATOM 647 O O . ASP A 1 88 ? -1.692 13.354 25.415 1.00 70.44 88 ASP A O 1
ATOM 651 N N . ARG A 1 89 ? -1.058 11.460 24.434 1.00 76.12 89 ARG A N 1
ATOM 652 C CA . ARG A 1 89 ? 0.311 11.518 24.953 1.00 76.12 89 ARG A CA 1
ATOM 653 C C . ARG A 1 89 ? 1.301 11.790 23.824 1.00 76.12 89 ARG A C 1
ATOM 655 O O . ARG A 1 89 ? 1.095 11.370 22.690 1.00 76.12 89 ARG A O 1
ATOM 662 N N . LEU A 1 90 ? 2.425 12.433 24.155 1.00 77.38 90 LEU A N 1
ATOM 663 C CA . LEU A 1 90 ? 3.565 12.651 23.249 1.00 77.38 90 LEU A CA 1
ATOM 664 C C . LEU A 1 90 ? 3.941 11.434 22.367 1.00 77.38 90 LEU A C 1
ATOM 666 O O . LEU A 1 90 ? 4.136 11.636 21.167 1.00 77.38 90 LEU A O 1
ATOM 670 N N . PRO A 1 91 ? 4.002 10.181 22.875 1.00 78.12 91 PRO A N 1
ATOM 671 C CA . PRO A 1 91 ? 4.282 9.011 22.036 1.00 78.12 91 PRO A CA 1
ATOM 672 C C . PRO A 1 91 ? 3.257 8.776 20.918 1.00 78.12 91 PRO A C 1
ATOM 674 O O . PRO A 1 91 ? 3.632 8.306 19.846 1.00 78.12 91 PRO A O 1
ATOM 677 N N . THR A 1 92 ? 1.989 9.136 21.121 1.00 80.81 92 THR A N 1
ATOM 678 C CA . THR A 1 92 ? 0.939 9.032 20.096 1.00 80.81 92 THR A CA 1
ATOM 679 C C . THR A 1 92 ? 1.217 9.975 18.935 1.00 80.81 92 THR A C 1
ATOM 681 O O . THR A 1 92 ? 1.175 9.556 17.781 1.00 80.81 92 THR A O 1
ATOM 684 N N . GLY A 1 93 ? 1.546 11.236 19.237 1.00 81.25 93 GLY A N 1
ATOM 685 C CA . GLY A 1 93 ? 1.895 12.232 18.224 1.00 81.25 93 GLY A CA 1
ATOM 686 C C . GLY A 1 93 ? 3.159 11.845 17.459 1.00 81.25 93 GLY A C 1
ATOM 687 O O . GLY A 1 93 ? 3.187 11.923 16.233 1.00 81.25 93 GLY A O 1
ATOM 688 N N . PHE A 1 94 ? 4.174 11.340 18.166 1.00 86.50 94 PHE A N 1
ATOM 689 C CA . PHE A 1 94 ? 5.404 10.860 17.539 1.00 86.50 94 PHE A CA 1
ATOM 690 C C . PHE A 1 94 ? 5.153 9.675 16.597 1.00 86.50 94 PHE A C 1
ATOM 692 O O . PHE A 1 94 ? 5.598 9.693 15.451 1.00 86.50 94 PHE A O 1
ATOM 699 N N . ASN A 1 95 ? 4.397 8.663 17.029 1.00 84.88 95 ASN A N 1
ATOM 700 C CA . ASN A 1 95 ? 4.135 7.503 16.183 1.00 84.88 95 ASN A CA 1
ATOM 701 C C . ASN A 1 95 ? 3.149 7.814 15.036 1.00 84.88 95 ASN A C 1
ATOM 703 O O . ASN A 1 95 ? 3.290 7.264 13.944 1.00 84.88 95 ASN A O 1
ATOM 707 N N . ALA A 1 96 ? 2.224 8.764 15.218 1.00 85.56 96 ALA A N 1
ATOM 708 C CA . ALA A 1 96 ? 1.408 9.296 14.124 1.00 85.56 96 ALA A CA 1
ATOM 709 C C . ALA A 1 96 ? 2.269 10.028 13.079 1.00 85.56 96 ALA A C 1
ATOM 711 O O . ALA A 1 96 ? 2.062 9.853 11.878 1.00 85.56 96 ALA A O 1
ATOM 712 N N . LEU A 1 97 ? 3.278 10.787 13.521 1.00 88.56 97 LEU A N 1
ATOM 713 C CA . LEU A 1 97 ? 4.233 11.448 12.632 1.00 88.56 97 LEU A CA 1
ATOM 714 C C . LEU A 1 97 ? 5.087 10.431 11.856 1.00 88.56 97 LEU A C 1
ATOM 716 O O . LEU A 1 97 ? 5.247 10.572 10.646 1.00 88.56 97 LEU A O 1
ATOM 720 N N . LEU A 1 98 ? 5.586 9.377 12.512 1.00 89.75 98 LEU A N 1
ATOM 721 C CA . LEU A 1 98 ? 6.303 8.286 11.834 1.00 89.75 98 LEU A CA 1
ATOM 722 C C . LEU A 1 98 ? 5.433 7.603 10.771 1.00 89.75 98 LEU A C 1
ATOM 724 O O . LEU A 1 98 ? 5.902 7.314 9.669 1.00 89.75 98 LEU A O 1
ATOM 728 N N . MET A 1 99 ? 4.152 7.388 11.076 1.00 88.00 99 MET A N 1
ATOM 729 C CA . MET A 1 99 ? 3.195 6.838 10.119 1.00 88.00 99 MET A CA 1
ATOM 730 C C . MET A 1 99 ? 2.985 7.777 8.924 1.00 88.00 99 MET A C 1
ATOM 732 O O . MET A 1 99 ? 2.968 7.319 7.781 1.00 88.00 99 MET A O 1
ATOM 736 N N . TYR A 1 100 ? 2.881 9.086 9.170 1.00 89.56 100 TYR A N 1
ATOM 737 C CA . TYR A 1 100 ? 2.793 10.093 8.113 1.00 89.56 100 TYR A CA 1
ATOM 738 C C . TYR A 1 100 ? 4.025 10.060 7.198 1.00 89.56 100 TYR A C 1
ATOM 740 O O . TYR A 1 100 ? 3.883 9.983 5.979 1.00 89.56 100 TYR A O 1
ATOM 748 N N . PHE A 1 101 ? 5.235 10.020 7.763 1.00 93.38 101 PHE A N 1
ATOM 749 C CA . PHE A 1 101 ? 6.462 9.878 6.972 1.00 93.38 101 PHE A CA 1
ATOM 750 C C . PHE A 1 101 ? 6.482 8.587 6.149 1.00 93.38 101 PHE A C 1
ATOM 752 O O . PHE A 1 101 ? 6.836 8.621 4.972 1.00 93.38 101 PHE A O 1
ATOM 759 N N . SER A 1 102 ? 6.055 7.463 6.729 1.00 91.19 102 SER A N 1
ATOM 760 C CA . SER A 1 102 ? 5.945 6.193 6.002 1.00 91.19 102 SER A CA 1
ATOM 761 C C . SER A 1 102 ? 5.009 6.307 4.792 1.00 91.19 102 SER A C 1
ATOM 763 O O . SER A 1 102 ? 5.366 5.861 3.699 1.00 91.19 102 SER A O 1
ATOM 765 N N . MET A 1 103 ? 3.861 6.976 4.945 1.00 89.75 103 MET A N 1
ATOM 766 C CA . MET A 1 103 ? 2.947 7.246 3.831 1.00 89.75 103 MET A CA 1
ATOM 767 C C . MET A 1 103 ? 3.593 8.119 2.752 1.00 89.75 103 MET A C 1
ATOM 769 O O . MET A 1 103 ? 3.495 7.784 1.572 1.00 89.75 103 MET A O 1
ATOM 773 N N . VAL A 1 104 ? 4.287 9.197 3.128 1.00 93.44 104 VAL A N 1
ATOM 774 C CA . VAL A 1 104 ? 4.976 10.082 2.169 1.00 93.44 104 VAL A CA 1
ATOM 775 C C . VAL A 1 104 ? 6.037 9.321 1.371 1.00 93.44 104 VAL A C 1
ATOM 777 O O . VAL A 1 104 ? 6.124 9.482 0.151 1.00 93.44 104 VAL A O 1
ATOM 780 N N . ILE A 1 105 ? 6.808 8.450 2.027 1.00 91.94 105 ILE A N 1
ATOM 781 C CA . ILE A 1 105 ? 7.811 7.605 1.362 1.00 91.94 105 ILE A CA 1
ATOM 782 C C . ILE A 1 105 ? 7.130 6.647 0.377 1.00 91.94 105 ILE A C 1
ATOM 784 O O . ILE A 1 105 ? 7.568 6.539 -0.768 1.00 91.94 105 ILE A O 1
ATOM 788 N N . ALA A 1 106 ? 6.029 6.005 0.780 1.00 88.50 106 ALA A N 1
ATOM 789 C CA . ALA A 1 106 ? 5.275 5.107 -0.093 1.00 88.50 106 ALA A CA 1
ATOM 790 C C . ALA A 1 106 ? 4.715 5.830 -1.334 1.00 88.50 106 ALA A C 1
ATOM 792 O O . ALA A 1 106 ? 4.830 5.317 -2.447 1.00 88.50 106 ALA A O 1
ATOM 793 N N . GLN A 1 107 ? 4.168 7.041 -1.171 1.00 91.00 107 GLN A N 1
ATOM 794 C CA . GLN A 1 107 ? 3.680 7.842 -2.303 1.00 91.00 107 GLN A CA 1
ATOM 795 C C . GLN A 1 107 ? 4.820 8.316 -3.212 1.00 91.00 107 GLN A C 1
ATOM 797 O O . GLN A 1 107 ? 4.689 8.278 -4.433 1.00 91.00 107 GLN A O 1
ATOM 802 N N . SER A 1 108 ? 5.962 8.699 -2.636 1.00 92.62 108 SER A N 1
ATOM 803 C CA . SER A 1 108 ? 7.164 9.071 -3.398 1.00 92.62 108 SER A CA 1
ATOM 804 C C . SER A 1 108 ? 7.680 7.905 -4.243 1.00 92.62 108 SER A C 1
ATOM 806 O O . SER A 1 108 ? 8.064 8.090 -5.398 1.00 92.62 108 SER A O 1
ATOM 808 N N . PHE A 1 109 ? 7.653 6.691 -3.687 1.00 88.56 109 PHE A N 1
ATOM 809 C CA . PHE A 1 109 ? 8.031 5.479 -4.406 1.00 88.56 109 PHE A CA 1
ATOM 810 C C . PHE A 1 109 ? 7.087 5.205 -5.584 1.00 88.56 109 PHE A C 1
ATOM 812 O O . PHE A 1 109 ? 7.552 5.011 -6.706 1.00 88.56 109 PHE A O 1
ATOM 819 N N . LEU A 1 110 ? 5.772 5.298 -5.363 1.00 88.69 110 LEU A N 1
ATOM 820 C CA . LEU A 1 110 ? 4.772 5.142 -6.422 1.00 88.69 110 LEU A CA 1
ATOM 821 C C . LEU A 1 110 ? 4.936 6.192 -7.534 1.00 88.69 110 LEU A C 1
ATOM 823 O O . LEU A 1 110 ? 4.896 5.846 -8.715 1.00 88.69 110 LEU A O 1
ATOM 827 N N . ALA A 1 111 ? 5.176 7.456 -7.174 1.00 90.50 111 ALA A N 1
ATOM 828 C CA . ALA A 1 111 ? 5.419 8.529 -8.137 1.00 90.50 111 ALA A CA 1
ATOM 829 C C . ALA A 1 111 ? 6.673 8.268 -8.988 1.00 90.50 111 ALA A C 1
ATOM 831 O O . ALA A 1 111 ? 6.651 8.473 -10.202 1.00 90.50 111 ALA A O 1
ATOM 832 N N . ARG A 1 112 ? 7.752 7.758 -8.376 1.00 87.19 112 ARG A N 1
ATOM 833 C CA . ARG A 1 112 ? 8.977 7.372 -9.094 1.00 87.19 112 ARG A CA 1
ATOM 834 C C . ARG A 1 112 ? 8.714 6.249 -10.094 1.00 87.19 112 ARG A C 1
ATOM 836 O O . ARG A 1 112 ? 9.148 6.346 -11.240 1.00 87.19 112 ARG A O 1
ATOM 843 N N . THR A 1 113 ? 8.007 5.201 -9.679 1.00 86.88 113 THR A N 1
ATOM 844 C CA . THR A 1 113 ? 7.629 4.091 -10.562 1.00 86.88 113 THR A CA 1
ATOM 845 C C . THR A 1 113 ? 6.782 4.582 -11.731 1.00 86.88 113 THR A C 1
ATOM 847 O O . THR A 1 113 ? 7.062 4.244 -12.879 1.00 86.88 113 THR A O 1
ATOM 850 N N . PHE A 1 114 ? 5.782 5.420 -11.461 1.00 87.44 114 PHE A N 1
ATOM 851 C CA . PHE A 1 114 ? 4.947 6.008 -12.503 1.00 87.44 114 PHE A CA 1
ATOM 852 C C . PHE A 1 114 ? 5.769 6.836 -13.501 1.00 87.44 114 PHE A C 1
ATOM 854 O O . PHE A 1 114 ? 5.597 6.695 -14.713 1.00 87.44 114 PHE A O 1
ATOM 861 N N . GLY A 1 115 ? 6.702 7.656 -13.005 1.00 87.81 115 GLY A N 1
ATOM 862 C CA . GLY A 1 115 ? 7.616 8.431 -13.844 1.00 87.81 115 GLY A CA 1
ATOM 863 C C . GLY A 1 115 ? 8.491 7.548 -14.737 1.00 87.81 115 GLY A C 1
ATOM 864 O O . GLY A 1 115 ? 8.618 7.827 -15.926 1.00 87.81 115 GLY A O 1
ATOM 865 N N . SER A 1 116 ? 9.029 6.449 -14.200 1.00 84.00 116 SER A N 1
ATOM 866 C CA . SER A 1 116 ? 9.833 5.485 -14.965 1.00 84.00 116 SER A CA 1
ATOM 867 C C . SER A 1 116 ? 9.027 4.823 -16.089 1.00 84.00 116 SER A C 1
ATOM 869 O O . SER A 1 116 ? 9.467 4.845 -17.237 1.00 84.00 116 SER A O 1
ATOM 871 N N . TYR A 1 117 ? 7.813 4.335 -15.805 1.00 85.56 117 TYR A N 1
ATOM 872 C CA . TYR A 1 117 ? 6.943 3.765 -16.842 1.00 85.56 117 TYR A CA 1
ATOM 873 C C . TYR A 1 117 ? 6.525 4.791 -17.898 1.00 85.56 117 TYR A C 1
ATOM 875 O O . TYR A 1 117 ? 6.478 4.475 -19.085 1.00 85.56 117 TYR A O 1
ATOM 883 N N . THR A 1 118 ? 6.251 6.030 -17.482 1.00 87.38 118 THR A N 1
ATOM 884 C CA . THR A 1 118 ? 5.891 7.113 -18.405 1.00 87.38 118 THR A CA 1
ATOM 885 C C . THR A 1 118 ? 7.051 7.435 -19.346 1.00 87.38 118 THR A C 1
ATOM 887 O O . THR A 1 118 ? 6.843 7.566 -20.546 1.00 87.38 118 THR A O 1
ATOM 890 N N . MET A 1 119 ? 8.284 7.508 -18.839 1.00 84.69 119 MET A N 1
ATOM 891 C CA . MET A 1 119 ? 9.470 7.761 -19.667 1.00 84.69 119 MET A CA 1
ATOM 892 C C . MET A 1 119 ? 9.713 6.645 -20.688 1.00 84.69 119 MET A C 1
ATOM 894 O O . MET A 1 119 ? 9.952 6.942 -21.858 1.00 84.69 119 MET A O 1
ATOM 898 N N . GLN A 1 120 ? 9.573 5.381 -20.276 1.00 82.19 120 GLN A N 1
ATOM 899 C CA . GLN A 1 120 ? 9.687 4.232 -21.183 1.00 82.19 120 GLN A CA 1
ATOM 900 C C . GLN A 1 120 ? 8.626 4.268 -22.292 1.00 82.19 120 GLN A C 1
ATOM 902 O O . GLN A 1 120 ? 8.925 3.937 -23.438 1.00 82.19 120 GLN A O 1
ATOM 907 N N . LEU A 1 121 ? 7.408 4.728 -21.984 1.00 82.44 121 LEU A N 1
ATOM 908 C CA . LEU A 1 121 ? 6.331 4.861 -22.969 1.00 82.44 121 LEU A CA 1
ATOM 909 C C . LEU A 1 121 ? 6.663 5.872 -24.082 1.00 82.44 121 LEU A C 1
ATOM 911 O O . LEU A 1 121 ? 6.239 5.686 -25.220 1.00 82.44 121 LEU A O 1
ATOM 915 N N . PHE A 1 122 ? 7.436 6.917 -23.770 1.00 82.94 122 PHE A N 1
ATOM 916 C CA . PHE A 1 122 ? 7.853 7.956 -24.721 1.00 82.94 122 PHE A CA 1
ATOM 917 C C . PHE A 1 122 ? 9.274 7.751 -25.283 1.00 82.94 122 PHE A C 1
ATOM 919 O O . PHE A 1 122 ? 9.832 8.676 -25.872 1.00 82.94 122 PHE A O 1
ATOM 926 N N . GLY A 1 123 ? 9.872 6.563 -25.120 1.00 71.50 123 GLY A N 1
ATOM 927 C CA . GLY A 1 123 ? 11.203 6.244 -25.660 1.00 71.50 123 GLY A CA 1
ATOM 928 C C . GLY A 1 123 ? 12.373 6.905 -24.918 1.00 71.50 123 GLY A C 1
ATOM 929 O O . GLY A 1 123 ? 13.469 7.015 -25.465 1.00 71.50 123 GLY A O 1
ATOM 930 N N . GLY A 1 124 ? 12.154 7.372 -23.687 1.00 63.91 124 GLY A N 1
ATOM 931 C CA . GLY A 1 124 ? 13.226 7.830 -22.809 1.00 63.91 124 GLY A CA 1
ATOM 932 C C . GLY A 1 124 ? 14.051 6.647 -22.303 1.00 63.91 124 GLY A C 1
ATOM 933 O O . GLY A 1 124 ? 13.498 5.707 -21.738 1.00 63.91 124 GLY A O 1
ATOM 934 N N . ASP A 1 125 ? 15.367 6.707 -22.499 1.00 63.09 125 ASP A N 1
ATOM 935 C CA . ASP A 1 125 ? 16.316 5.758 -21.910 1.00 63.09 125 ASP A CA 1
ATOM 936 C C . ASP A 1 125 ? 16.347 5.900 -20.371 1.00 63.09 125 ASP A C 1
ATOM 938 O O . ASP A 1 125 ? 16.015 6.969 -19.838 1.00 63.09 125 ASP A O 1
ATOM 942 N N . ASP A 1 126 ? 16.796 4.860 -19.654 1.00 59.69 126 ASP A N 1
ATOM 943 C CA . ASP A 1 126 ? 16.899 4.815 -18.175 1.00 59.69 126 ASP A CA 1
ATOM 944 C C . ASP A 1 126 ? 17.712 5.996 -17.586 1.00 59.69 126 ASP A C 1
ATOM 946 O O . ASP A 1 126 ? 17.626 6.314 -16.398 1.00 59.69 126 ASP A O 1
ATOM 950 N N . SER A 1 127 ? 18.463 6.693 -18.444 1.00 59.50 127 SER A N 1
ATOM 951 C CA . SER A 1 127 ? 19.258 7.897 -18.187 1.00 59.50 127 SER A CA 1
ATOM 952 C C . SER A 1 127 ? 18.452 9.207 -18.053 1.00 59.50 127 SER A C 1
ATOM 954 O O . SER A 1 127 ? 19.038 10.262 -17.800 1.00 59.50 127 SER A O 1
ATOM 956 N N . GLY A 1 128 ? 17.130 9.198 -18.264 1.00 54.97 128 GLY A N 1
ATOM 957 C CA . GLY A 1 128 ? 16.284 10.393 -18.124 1.00 54.97 128 GLY A CA 1
ATOM 958 C C . GLY A 1 128 ? 16.403 11.413 -19.267 1.00 54.97 128 GLY A C 1
ATOM 959 O O . GLY A 1 128 ? 15.908 12.535 -19.152 1.00 54.97 128 GLY A O 1
ATOM 960 N N . ARG A 1 129 ? 17.048 11.044 -20.380 1.00 57.91 129 ARG A N 1
ATOM 961 C CA . ARG A 1 129 ? 17.129 11.868 -21.596 1.00 57.91 129 ARG A CA 1
ATOM 962 C C . ARG A 1 129 ? 16.131 11.334 -22.615 1.00 57.91 129 ARG A C 1
ATOM 964 O O . ARG A 1 129 ? 16.194 10.167 -22.989 1.00 57.91 129 ARG A O 1
ATOM 971 N N . MET A 1 130 ? 15.226 12.197 -23.073 1.00 56.69 130 MET A N 1
ATOM 972 C CA . MET A 1 130 ? 14.404 11.905 -24.246 1.00 56.69 130 MET A CA 1
ATOM 973 C C . MET A 1 130 ? 15.349 11.839 -25.443 1.00 56.69 130 MET A C 1
ATOM 975 O O . MET A 1 130 ? 15.883 12.864 -25.873 1.00 56.69 130 MET A O 1
ATOM 979 N N . VAL A 1 131 ? 15.625 10.637 -25.940 1.00 57.78 131 VAL A N 1
ATOM 980 C CA . VAL A 1 131 ? 16.336 10.502 -27.206 1.00 57.78 131 VAL A CA 1
ATOM 981 C C . VAL A 1 131 ? 15.317 10.825 -28.290 1.00 57.78 131 VAL A C 1
ATOM 983 O O . VAL A 1 131 ? 14.345 10.101 -28.480 1.00 57.78 131 VAL A O 1
ATOM 986 N N . SER A 1 132 ? 15.514 11.957 -28.968 1.00 50.44 132 SER A N 1
ATOM 987 C CA . SER A 1 132 ? 14.809 12.242 -30.212 1.00 50.44 132 SER A CA 1
ATOM 988 C C . SER A 1 132 ? 15.232 11.178 -31.215 1.00 50.44 132 SER A C 1
ATOM 990 O O . SER A 1 132 ? 16.364 11.208 -31.691 1.00 50.44 132 SER A O 1
ATOM 992 N N . VAL A 1 133 ? 14.350 10.222 -31.500 1.00 56.31 133 VAL A N 1
ATOM 993 C CA . VAL A 1 133 ? 14.529 9.291 -32.615 1.00 56.31 133 VAL A CA 1
ATOM 994 C C . VAL A 1 133 ? 14.219 10.072 -33.889 1.00 56.31 133 VAL A C 1
ATOM 996 O O . VAL A 1 133 ? 13.070 10.152 -34.322 1.00 56.31 133 VAL A O 1
ATOM 999 N N . LEU A 1 134 ? 15.250 10.727 -34.418 1.00 40.56 134 LEU A N 1
ATOM 1000 C CA . LEU A 1 134 ? 15.289 11.319 -35.749 1.00 40.56 134 LEU A CA 1
ATOM 1001 C C . LEU A 1 134 ? 16.596 10.885 -36.410 1.00 40.56 134 LEU A C 1
ATOM 1003 O O . LEU A 1 134 ? 17.642 10.985 -35.729 1.00 40.56 134 LEU A O 1
#

Secondary structure (DSSP, 8-state):
----------TTPPPHHHHHHHHHHHHIIIIIIHHHHHHHHHHGGGHHHHHHHHHHHHHHHHHHHHHHHHHS--TTHHHHHHHHHH-SSHHHHHHHHHHHHHHHHHHHHHHHHHHHHHHHHTTB-TTS-B----

Foldseek 3Di:
DDDDPDPDDDVVDADPVRVVCVVVVVCCLLPVLQCVVVLCVVQPPCSVVVVVVVVVVVVVVVVVVVVLCVVDVDPPPPLVVLCVVPPPDPVSVVVVVVVVVVVVVSVVSSVVSVVQVVCVVQVHDPVRDRPPPD

Sequence (134 aa):
MKQDRTTRYQKDSLTLSGTVMLGTGVMIGAGIFALTGQMAQMTGSLFPLAFLAAAIVVSFSAYSYIKISNAYPSAGGVAMYLHQAYGDRLPTGFNALLMYFSMVIAQSFLARTFGSYTMQLFGGDDSGRMVSVL

pLDDT: mean 79.64, std 13.51, range [36.5, 96.0]

InterPro domains:
  IPR002293 Amino acid/polyamine transporter I [PF13520] (14-124)
  IPR050598 Cellular Amino Acid Transporter [PTHR11785] (6-122)